Protein AF-A0A946AIR8-F1 (afdb_monomer_lite)

Radius of gyration: 13.66 Å; chains: 1; bounding box: 38×28×33 Å

pLDDT: mean 78.03, std 16.35, range [35.97, 92.25]

Structure (mmCIF, N/CA/C/O backbone):
data_AF-A0A946AIR8-F1
#
_entry.id   AF-A0A946AIR8-F1
#
loop_
_atom_site.group_PDB
_atom_site.id
_atom_site.type_symbol
_atom_site.label_atom_id
_atom_site.label_alt_id
_atom_site.label_comp_id
_atom_site.label_asym_id
_atom_site.label_entity_id
_atom_site.label_seq_id
_atom_site.pdbx_PDB_ins_code
_atom_site.Cartn_x
_atom_site.Cartn_y
_atom_site.Cartn_z
_atom_site.occupancy
_atom_site.B_iso_or_equiv
_atom_site.auth_seq_id
_atom_site.auth_comp_id
_atom_site.auth_asym_id
_atom_site.auth_atom_id
_atom_site.pdbx_PDB_model_num
ATOM 1 N N . MET A 1 1 ? 9.621 -8.250 20.105 1.00 35.97 1 MET A N 1
ATOM 2 C CA . MET A 1 1 ? 9.198 -9.213 19.066 1.00 35.97 1 MET A CA 1
ATOM 3 C C . MET A 1 1 ? 9.575 -8.646 17.712 1.00 35.97 1 MET A C 1
ATOM 5 O O . MET A 1 1 ? 9.572 -7.433 17.557 1.00 35.97 1 MET A O 1
ATOM 9 N N . LEU A 1 2 ? 10.034 -9.514 16.818 1.00 46.38 2 LEU A N 1
ATOM 10 C CA . LEU A 1 2 ? 10.831 -9.204 15.637 1.00 46.38 2 LEU A CA 1
ATOM 11 C C . LEU A 1 2 ? 9.928 -9.047 14.403 1.00 46.38 2 LEU A C 1
ATOM 13 O O . LEU A 1 2 ? 9.464 -10.048 13.878 1.00 46.38 2 LEU A O 1
ATOM 17 N N . SER A 1 3 ? 9.725 -7.826 13.910 1.00 45.19 3 SER A N 1
ATOM 18 C CA . SER A 1 3 ? 9.126 -7.580 12.588 1.00 45.19 3 SER A CA 1
ATOM 19 C C . SER A 1 3 ? 10.124 -6.881 11.661 1.00 45.19 3 SER A C 1
ATOM 21 O O . SER A 1 3 ? 9.844 -5.863 11.041 1.00 45.19 3 SER A O 1
ATOM 23 N N . LYS A 1 4 ? 11.339 -7.433 11.556 1.00 50.47 4 LYS A N 1
ATOM 24 C CA . LYS A 1 4 ? 12.184 -7.211 10.374 1.00 50.47 4 LYS A CA 1
ATOM 25 C C . LYS A 1 4 ? 11.887 -8.330 9.382 1.00 50.47 4 LYS A C 1
ATOM 27 O O . LYS A 1 4 ? 12.618 -9.310 9.330 1.00 50.47 4 LYS A O 1
ATOM 32 N N . LEU A 1 5 ? 10.819 -8.181 8.607 1.00 50.06 5 LEU A N 1
ATOM 33 C CA . LEU A 1 5 ? 10.673 -8.919 7.353 1.00 50.06 5 LEU A CA 1
ATOM 34 C C . LEU A 1 5 ? 11.254 -8.048 6.235 1.00 50.06 5 LEU A C 1
ATOM 36 O O . LEU A 1 5 ? 10.546 -7.455 5.438 1.00 50.06 5 LEU A O 1
ATOM 40 N N . PHE A 1 6 ? 12.581 -7.936 6.244 1.00 53.38 6 PHE A N 1
ATOM 41 C CA . PHE A 1 6 ? 13.366 -7.669 5.042 1.00 53.38 6 PHE A CA 1
ATOM 42 C C . PHE A 1 6 ? 14.070 -8.992 4.715 1.00 53.38 6 PHE A C 1
ATOM 44 O O . 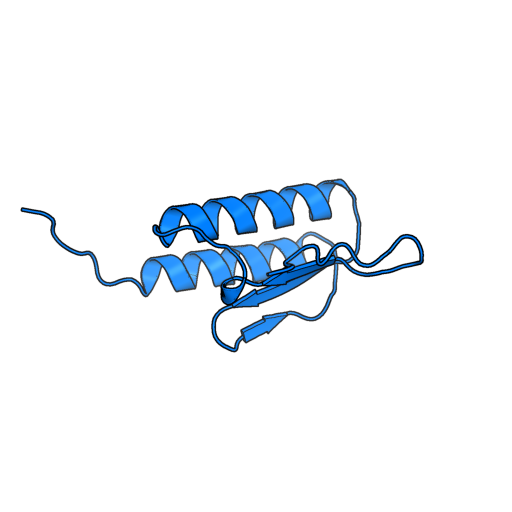PHE A 1 6 ? 15.220 -9.205 5.089 1.00 53.38 6 PHE A O 1
ATOM 51 N N . SER A 1 7 ? 13.342 -9.918 4.096 1.00 46.91 7 SER A N 1
ATOM 52 C CA . SER A 1 7 ? 13.943 -10.965 3.262 1.00 46.91 7 SER A CA 1
ATOM 53 C C . SER A 1 7 ? 13.915 -10.403 1.843 1.00 46.91 7 SER A C 1
ATOM 55 O O . SER A 1 7 ? 12.882 -9.894 1.439 1.00 46.91 7 SER A O 1
ATOM 57 N N . GLY A 1 8 ? 14.963 -10.364 1.036 1.00 44.19 8 GLY A N 1
ATOM 58 C CA . GLY A 1 8 ? 16.345 -10.793 1.144 1.00 44.19 8 GLY A CA 1
ATOM 59 C C . GLY A 1 8 ? 17.030 -10.345 -0.154 1.00 44.19 8 GLY A C 1
ATOM 60 O O . GLY A 1 8 ? 16.387 -10.185 -1.190 1.00 44.19 8 GLY A O 1
ATOM 61 N N . ALA A 1 9 ? 18.331 -10.093 -0.110 1.00 48.25 9 ALA A N 1
ATOM 62 C CA . ALA A 1 9 ? 19.114 -9.817 -1.307 1.00 48.25 9 ALA A CA 1
ATOM 63 C C . ALA A 1 9 ? 19.351 -11.124 -2.082 1.00 48.25 9 ALA A C 1
ATOM 65 O O . ALA A 1 9 ? 20.418 -11.704 -1.954 1.00 48.25 9 ALA A O 1
ATOM 66 N N . ASP A 1 10 ? 18.336 -11.605 -2.801 1.00 52.44 10 ASP A N 1
ATOM 67 C CA . ASP A 1 10 ? 18.426 -12.564 -3.913 1.00 52.44 10 ASP A CA 1
ATOM 68 C C . ASP A 1 10 ? 17.018 -12.697 -4.513 1.00 52.44 10 ASP A C 1
ATOM 70 O O . ASP A 1 10 ? 16.176 -13.380 -3.942 1.00 52.44 10 ASP A O 1
ATOM 74 N N . THR A 1 11 ? 16.702 -11.940 -5.571 1.00 53.22 11 THR A N 1
ATOM 75 C CA . THR A 1 11 ? 15.416 -12.026 -6.306 1.00 53.22 11 TH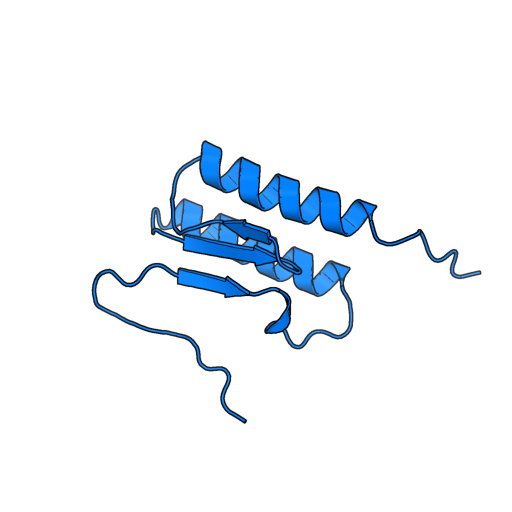R A CA 1
ATOM 76 C C . THR A 1 11 ? 14.171 -12.177 -5.402 1.00 53.22 11 THR A C 1
ATOM 78 O O . THR A 1 11 ? 13.280 -12.977 -5.670 1.00 53.22 11 THR A O 1
ATOM 81 N N . SER A 1 12 ? 14.147 -11.472 -4.266 1.00 59.41 12 SER A N 1
ATOM 82 C CA . SER A 1 12 ? 13.156 -11.673 -3.207 1.00 59.41 12 SER A CA 1
ATOM 83 C C . SER A 1 12 ? 12.105 -10.585 -3.332 1.00 59.41 12 SER A C 1
ATOM 85 O O . SER A 1 12 ? 12.359 -9.428 -2.989 1.00 59.41 12 SER A O 1
ATOM 87 N N . SER A 1 13 ? 10.956 -10.941 -3.900 1.00 73.31 13 SER A N 1
ATOM 88 C CA . SER A 1 13 ? 9.826 -10.031 -4.037 1.00 73.31 13 SER A CA 1
ATOM 89 C C . SER A 1 13 ? 9.431 -9.448 -2.679 1.00 73.31 13 SER A C 1
ATOM 91 O O . SER A 1 13 ? 9.363 -10.168 -1.677 1.00 73.31 13 SER A O 1
ATOM 93 N N . GLN A 1 14 ? 9.184 -8.140 -2.637 1.00 83.19 14 GLN A N 1
ATOM 94 C CA . GLN A 1 14 ? 8.819 -7.445 -1.403 1.00 83.19 14 GLN A CA 1
ATOM 95 C C . GLN A 1 14 ? 7.359 -7.726 -1.054 1.00 83.19 14 GLN A C 1
ATOM 97 O O . GLN A 1 14 ? 6.511 -7.709 -1.933 1.00 83.19 14 GLN A O 1
ATOM 102 N N . TRP A 1 15 ? 7.041 -7.957 0.216 1.00 87.31 15 TRP A N 1
ATOM 103 C CA . TRP A 1 15 ? 5.659 -8.163 0.657 1.00 87.31 15 TRP A CA 1
ATOM 104 C C . TRP A 1 15 ? 5.222 -7.042 1.593 1.00 87.31 15 TRP A C 1
ATOM 106 O O . TRP A 1 15 ? 5.913 -6.725 2.564 1.00 87.31 15 TRP A O 1
ATOM 116 N N . PHE A 1 16 ? 4.075 -6.439 1.286 1.00 89.12 16 PHE A N 1
ATOM 117 C CA . PHE A 1 16 ? 3.465 -5.378 2.075 1.00 89.12 16 PHE A CA 1
ATOM 118 C C . PHE A 1 16 ? 2.216 -5.907 2.782 1.00 89.12 16 PHE A C 1
ATOM 120 O O . PHE A 1 16 ? 1.181 -6.107 2.155 1.00 89.12 16 PHE A O 1
ATOM 127 N N . ASP A 1 17 ? 2.311 -6.120 4.094 1.00 87.69 17 ASP A N 1
ATOM 128 C CA . ASP A 1 17 ? 1.230 -6.663 4.922 1.00 87.69 17 ASP A CA 1
ATOM 129 C C . ASP A 1 17 ? 0.578 -5.574 5.780 1.00 87.69 17 ASP A C 1
ATOM 131 O O . ASP A 1 17 ? 1.234 -4.990 6.645 1.00 87.69 17 ASP A O 1
ATOM 135 N N . PHE A 1 18 ? -0.727 -5.343 5.599 1.00 84.88 18 PHE A N 1
ATOM 136 C CA . PHE A 1 18 ? -1.493 -4.364 6.383 1.00 84.88 18 PHE A CA 1
ATOM 137 C C . PHE A 1 18 ? -1.548 -4.692 7.884 1.00 84.88 18 PHE A C 1
ATOM 139 O O . PHE A 1 18 ? -1.410 -3.796 8.722 1.00 84.88 18 PHE A O 1
ATOM 146 N N . ASP A 1 19 ? -1.702 -5.971 8.237 1.00 82.94 19 ASP A N 1
ATOM 147 C CA . ASP A 1 19 ? -1.761 -6.428 9.635 1.00 82.94 19 ASP A CA 1
ATOM 148 C C . ASP A 1 19 ? -0.444 -6.160 10.385 1.00 82.94 19 ASP A C 1
ATOM 150 O O . ASP A 1 19 ? -0.425 -5.840 11.574 1.00 82.94 19 ASP A O 1
ATOM 154 N N . HIS A 1 20 ? 0.673 -6.188 9.655 1.00 81.94 20 HIS A N 1
ATOM 155 C CA . HIS A 1 20 ? 2.011 -6.042 10.215 1.00 81.94 20 HIS A CA 1
ATOM 156 C C . HIS A 1 20 ? 2.430 -4.577 10.430 1.00 81.94 20 HIS A C 1
ATOM 158 O O . HIS A 1 20 ? 3.449 -4.302 11.077 1.00 81.94 20 HIS A O 1
ATOM 164 N N . VAL A 1 21 ? 1.656 -3.614 9.915 1.00 80.94 21 VAL A N 1
ATOM 165 C CA . VAL A 1 21 ? 1.910 -2.186 10.125 1.00 80.94 21 VAL A CA 1
ATOM 166 C C . VAL A 1 21 ? 1.447 -1.797 11.527 1.00 80.94 21 VAL A C 1
ATOM 168 O O . VAL A 1 21 ? 0.265 -1.621 11.773 1.00 80.94 21 VAL A O 1
ATOM 171 N N . ASN A 1 22 ? 2.373 -1.607 12.468 1.00 76.62 22 ASN A N 1
ATOM 172 C CA . ASN A 1 22 ? 2.044 -1.234 13.850 1.00 76.62 22 ASN A CA 1
ATOM 173 C C . ASN A 1 22 ? 1.715 0.268 14.006 1.00 76.62 22 ASN A C 1
ATOM 175 O O . ASN A 1 22 ? 2.412 1.000 14.708 1.00 76.62 22 ASN A O 1
ATOM 179 N N . VAL A 1 23 ? 0.678 0.745 13.320 1.00 80.69 23 VAL A N 1
ATOM 180 C CA . VAL A 1 23 ? 0.140 2.109 13.465 1.00 80.69 23 VAL A CA 1
ATOM 181 C C . VAL A 1 23 ? -1.277 2.013 14.030 1.00 80.69 23 VAL A C 1
ATOM 183 O O . VAL A 1 23 ? -2.007 1.088 13.697 1.00 80.69 23 VAL A O 1
ATOM 186 N N . ALA A 1 24 ? -1.664 2.901 14.945 1.00 76.44 24 ALA A N 1
ATOM 187 C CA . ALA A 1 24 ? -3.000 2.846 15.550 1.00 76.44 24 ALA A CA 1
ATOM 188 C C . ALA A 1 24 ? -4.094 3.305 14.575 1.00 76.44 24 ALA A C 1
ATOM 190 O O . ALA A 1 24 ? -5.207 2.789 14.595 1.00 76.44 24 ALA A O 1
ATOM 191 N N . ASP A 1 25 ? -3.746 4.263 13.720 1.00 83.88 25 ASP A N 1
ATOM 192 C CA . ASP A 1 25 ? -4.645 4.861 12.752 1.00 83.88 25 ASP A CA 1
ATOM 193 C C . ASP A 1 25 ? -4.635 4.097 11.420 1.00 83.88 25 ASP A C 1
ATOM 195 O O . ASP A 1 25 ? -3.578 3.828 10.839 1.00 83.88 25 ASP A O 1
ATOM 199 N N . THR A 1 26 ? -5.826 3.725 10.953 1.00 83.50 26 THR A N 1
ATOM 200 C CA . THR A 1 26 ? -5.996 2.939 9.724 1.00 83.50 26 THR A CA 1
ATOM 201 C C . THR A 1 26 ? -5.623 3.754 8.491 1.00 83.50 26 THR A C 1
ATOM 203 O O . THR A 1 26 ? -4.934 3.234 7.615 1.00 83.50 26 THR A O 1
ATOM 206 N N . GLU A 1 27 ? -5.979 5.039 8.445 1.00 84.62 27 GLU A N 1
ATOM 207 C CA . GLU A 1 27 ? -5.641 5.920 7.322 1.00 84.62 27 GLU A CA 1
ATOM 208 C C . GLU A 1 27 ? -4.118 6.067 7.198 1.00 84.62 27 GLU A C 1
ATOM 210 O O . GLU A 1 27 ? -3.550 5.935 6.112 1.00 84.62 27 GLU A O 1
ATOM 215 N N . GLN A 1 28 ? -3.413 6.225 8.323 1.00 86.31 28 GLN A N 1
ATOM 216 C CA . GLN A 1 28 ? -1.952 6.250 8.322 1.00 86.31 28 GLN A CA 1
ATOM 217 C C . GLN A 1 28 ? -1.331 4.918 7.885 1.00 86.31 28 GLN A C 1
ATOM 219 O O . GLN A 1 28 ? -0.320 4.944 7.178 1.00 86.31 28 GLN A O 1
ATOM 224 N N . ARG A 1 29 ? -1.897 3.758 8.260 1.00 86.38 29 ARG A N 1
ATOM 225 C CA . ARG A 1 29 ? -1.420 2.456 7.746 1.00 86.38 29 ARG A CA 1
ATOM 226 C C . ARG A 1 29 ? -1.517 2.403 6.225 1.00 86.38 29 ARG A C 1
ATOM 228 O O . ARG A 1 29 ? -0.540 2.053 5.563 1.00 86.38 29 ARG A O 1
ATOM 235 N N . LEU A 1 30 ? -2.668 2.787 5.677 1.00 87.25 30 LEU A N 1
ATOM 236 C CA . LEU A 1 30 ? -2.911 2.801 4.234 1.00 87.25 30 LEU A CA 1
ATOM 237 C C . LEU A 1 30 ? -1.974 3.774 3.517 1.00 87.25 30 LEU A C 1
ATOM 239 O O . LEU A 1 30 ? -1.393 3.414 2.495 1.00 87.25 30 LEU A O 1
ATOM 243 N N . ALA A 1 31 ? -1.746 4.965 4.078 1.00 88.50 31 ALA A N 1
ATOM 244 C CA . ALA A 1 31 ? -0.815 5.945 3.525 1.00 88.50 31 ALA A CA 1
ATOM 245 C C . ALA A 1 31 ? 0.626 5.407 3.453 1.00 88.50 31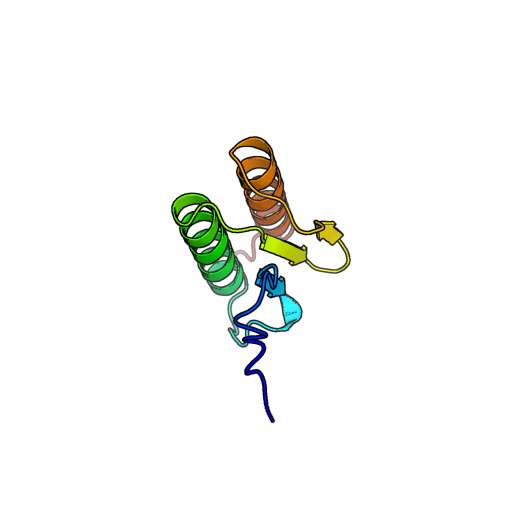 ALA A C 1
ATOM 247 O O . ALA A 1 31 ? 1.334 5.640 2.469 1.00 88.50 31 ALA A O 1
ATOM 248 N N . VAL A 1 32 ? 1.060 4.653 4.471 1.00 89.62 32 VAL A N 1
ATOM 249 C CA . VAL A 1 32 ? 2.373 3.989 4.481 1.00 89.62 32 VAL A CA 1
ATOM 250 C C . VAL A 1 32 ? 2.454 2.912 3.395 1.00 89.62 32 VAL A C 1
ATOM 252 O O . VAL A 1 32 ? 3.419 2.903 2.631 1.00 89.62 32 VAL A O 1
ATOM 255 N N . LEU A 1 33 ? 1.435 2.057 3.263 1.00 90.00 33 LEU A N 1
ATOM 256 C CA . LEU A 1 33 ? 1.397 1.013 2.230 1.00 90.00 33 LEU A CA 1
ATOM 257 C C . LEU A 1 33 ? 1.368 1.602 0.816 1.00 90.00 33 LEU A C 1
ATOM 259 O O . LEU A 1 33 ? 2.141 1.184 -0.044 1.00 90.00 33 LEU A O 1
ATOM 263 N N . ALA A 1 34 ? 0.537 2.620 0.583 1.00 91.06 34 ALA A N 1
ATOM 264 C CA . ALA A 1 34 ? 0.474 3.335 -0.688 1.00 91.06 34 ALA A CA 1
ATOM 265 C C . ALA A 1 34 ? 1.837 3.937 -1.050 1.00 91.06 34 ALA A C 1
ATOM 267 O O . ALA A 1 34 ? 2.272 3.873 -2.203 1.00 91.06 34 ALA A O 1
ATOM 268 N N . ARG A 1 35 ? 2.553 4.483 -0.057 1.00 91.19 35 ARG A N 1
ATOM 269 C CA . ARG A 1 35 ? 3.907 4.995 -0.261 1.00 91.19 35 ARG A CA 1
ATOM 270 C C . ARG A 1 35 ? 4.881 3.889 -0.662 1.00 91.19 35 ARG A C 1
ATOM 272 O O . ARG A 1 35 ? 5.673 4.120 -1.573 1.00 91.19 35 ARG A O 1
ATOM 279 N N . TRP A 1 36 ? 4.832 2.729 -0.014 1.00 90.44 36 TRP A N 1
ATOM 280 C CA . TRP A 1 36 ? 5.697 1.595 -0.344 1.00 90.44 36 TRP A CA 1
ATOM 281 C C . TRP A 1 36 ? 5.426 1.033 -1.742 1.00 90.44 36 TRP A C 1
ATOM 283 O O . TRP A 1 36 ? 6.376 0.799 -2.481 1.00 90.44 36 TRP A O 1
ATOM 293 N N . ILE A 1 37 ? 4.159 0.934 -2.153 1.00 90.31 37 ILE A N 1
ATOM 294 C CA . ILE A 1 37 ? 3.767 0.537 -3.517 1.00 90.31 37 ILE A CA 1
ATOM 295 C C . ILE A 1 37 ? 4.372 1.482 -4.561 1.00 90.31 37 ILE A C 1
ATOM 297 O O . ILE A 1 37 ? 4.943 1.035 -5.552 1.00 90.31 37 ILE A O 1
ATOM 301 N N . VAL A 1 38 ? 4.280 2.799 -4.343 1.00 90.50 38 VAL A N 1
ATOM 302 C CA . VAL A 1 38 ? 4.851 3.795 -5.267 1.00 90.50 38 VAL A CA 1
ATOM 303 C C . VAL A 1 38 ? 6.379 3.717 -5.306 1.00 90.50 38 VAL A C 1
ATOM 305 O O . VAL A 1 38 ? 6.973 3.932 -6.361 1.00 90.50 38 VAL A O 1
ATOM 308 N N . ASP A 1 39 ? 7.026 3.439 -4.177 1.00 90.25 39 ASP A N 1
ATOM 309 C CA . ASP A 1 39 ? 8.482 3.297 -4.110 1.00 90.25 39 ASP A CA 1
ATOM 310 C C . ASP A 1 39 ? 8.960 2.031 -4.840 1.00 90.25 39 ASP A C 1
ATOM 312 O O . ASP A 1 39 ? 9.865 2.107 -5.670 1.00 90.25 39 ASP A O 1
ATOM 316 N N . ALA A 1 40 ? 8.282 0.900 -4.628 1.00 88.31 40 ALA A N 1
ATOM 317 C CA . ALA A 1 40 ? 8.566 -0.363 -5.303 1.00 88.31 40 ALA A CA 1
ATOM 318 C C . ALA A 1 40 ? 8.294 -0.297 -6.817 1.00 88.31 40 ALA A C 1
ATOM 320 O O . ALA A 1 40 ? 9.116 -0.752 -7.613 1.00 88.31 40 ALA A O 1
ATOM 321 N N . ASP A 1 41 ? 7.204 0.362 -7.228 1.00 89.12 41 ASP A N 1
ATOM 322 C CA . ASP A 1 41 ? 6.913 0.670 -8.634 1.00 89.12 41 ASP A CA 1
ATOM 323 C C . ASP A 1 41 ? 8.040 1.498 -9.267 1.00 89.12 41 ASP A C 1
ATOM 325 O O . ASP A 1 41 ? 8.534 1.161 -10.341 1.00 89.12 41 ASP A O 1
ATOM 329 N N . ARG A 1 42 ? 8.525 2.540 -8.579 1.00 89.00 42 ARG A N 1
ATOM 330 C CA . ARG A 1 42 ? 9.655 3.360 -9.055 1.00 89.00 42 ARG A CA 1
ATOM 331 C C . ARG A 1 42 ? 10.963 2.584 -9.131 1.00 89.00 42 ARG A C 1
ATOM 333 O O . ARG A 1 42 ? 11.762 2.842 -10.028 1.00 89.00 42 ARG A O 1
ATOM 340 N N . ALA A 1 43 ? 11.179 1.660 -8.203 1.00 88.19 43 ALA A N 1
ATOM 341 C CA . ALA A 1 43 ? 12.329 0.770 -8.207 1.00 88.19 43 ALA A CA 1
ATOM 342 C C . ALA A 1 43 ? 12.209 -0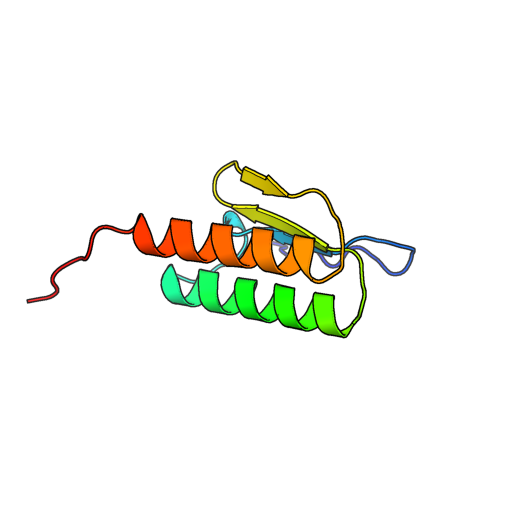.354 -9.255 1.00 88.19 43 ALA A C 1
ATOM 344 O O . ALA A 1 43 ? 13.192 -1.055 -9.483 1.00 88.19 43 ALA A O 1
ATOM 345 N N . GLN A 1 44 ? 11.042 -0.506 -9.903 1.00 86.19 44 GLN A N 1
ATOM 346 C CA . GLN A 1 44 ? 10.734 -1.582 -10.854 1.00 86.19 44 GLN A CA 1
ATOM 347 C C . GLN A 1 44 ? 11.034 -2.969 -10.267 1.00 86.19 44 GLN A C 1
ATOM 349 O O . GLN A 1 44 ? 11.514 -3.867 -10.958 1.00 86.19 44 GLN A O 1
ATOM 354 N N . VAL A 1 45 ? 10.779 -3.126 -8.967 1.00 86.31 45 VAL A N 1
ATOM 355 C CA . VAL A 1 45 ? 10.936 -4.397 -8.261 1.00 86.31 45 VAL A CA 1
ATOM 356 C C . VAL A 1 45 ? 9.592 -5.086 -8.135 1.00 86.31 45 VAL A C 1
ATOM 358 O O . VAL A 1 45 ? 8.546 -4.445 -8.121 1.00 86.31 45 VAL A O 1
ATOM 361 N N . ASP A 1 46 ? 9.639 -6.403 -8.033 1.00 88.69 46 ASP A N 1
ATOM 362 C CA . ASP A 1 46 ? 8.469 -7.235 -7.813 1.00 88.69 46 ASP A CA 1
ATOM 363 C C . ASP A 1 46 ? 7.988 -7.085 -6.362 1.00 88.69 46 ASP A C 1
ATOM 365 O O . ASP A 1 46 ? 8.777 -7.252 -5.422 1.00 88.69 46 ASP A O 1
ATOM 369 N N . TYR A 1 47 ? 6.716 -6.736 -6.167 1.00 89.69 47 TYR A N 1
ATOM 370 C CA . TYR A 1 47 ? 6.127 -6.571 -4.839 1.00 89.69 47 TYR A CA 1
ATOM 371 C C . TYR A 1 47 ? 4.722 -7.159 -4.766 1.00 89.69 47 TYR A C 1
ATOM 373 O O . TYR A 1 47 ? 4.002 -7.146 -5.753 1.00 89.69 47 TYR A O 1
ATOM 381 N N . GLY A 1 48 ? 4.337 -7.673 -3.601 1.00 91.00 48 GLY A N 1
ATOM 382 C CA . GLY A 1 48 ? 3.002 -8.170 -3.285 1.00 91.00 48 GLY A CA 1
ATOM 383 C C . GLY A 1 48 ? 2.340 -7.341 -2.186 1.00 91.00 48 GLY A C 1
ATOM 384 O O . GLY A 1 48 ? 3.014 -6.715 -1.364 1.00 91.00 48 GLY A O 1
ATOM 385 N N . LEU A 1 49 ? 1.009 -7.346 -2.161 1.00 90.69 49 LEU A N 1
ATOM 386 C CA . LEU A 1 49 ? 0.190 -6.641 -1.172 1.00 90.69 49 LEU A CA 1
ATOM 387 C C . LEU A 1 49 ? -0.739 -7.634 -0.472 1.00 90.69 49 LEU A C 1
ATOM 389 O O . LEU A 1 49 ? -1.389 -8.442 -1.126 1.00 90.69 49 LEU A O 1
ATOM 393 N N . ARG A 1 50 ? -0.846 -7.531 0.851 1.00 89.50 50 ARG A N 1
ATOM 394 C CA . ARG A 1 50 ? -1.807 -8.274 1.667 1.00 89.50 50 ARG A CA 1
ATOM 395 C C . ARG A 1 50 ? -2.655 -7.332 2.498 1.00 89.50 50 ARG A C 1
ATOM 397 O O . ARG A 1 50 ? -2.134 -6.512 3.259 1.00 89.50 50 ARG A O 1
ATOM 404 N N . LEU A 1 51 ? -3.965 -7.484 2.364 1.00 86.62 51 LEU A N 1
ATOM 405 C CA . LEU A 1 51 ? -4.961 -6.595 2.938 1.00 86.62 51 LEU A CA 1
ATOM 406 C C . LEU A 1 51 ? -6.155 -7.414 3.432 1.00 86.62 51 LEU A C 1
ATOM 408 O O . LEU A 1 51 ? -6.947 -7.873 2.627 1.00 86.62 51 LEU A O 1
ATOM 412 N N . ASP A 1 52 ? -6.268 -7.614 4.747 1.00 80.38 52 ASP A N 1
ATOM 413 C CA . ASP A 1 52 ? -7.440 -8.230 5.406 1.00 80.38 52 ASP A CA 1
ATOM 414 C C . ASP A 1 52 ? -7.966 -9.536 4.758 1.00 80.38 52 ASP A C 1
ATOM 416 O O . ASP A 1 52 ? -9.161 -9.808 4.731 1.00 80.38 52 ASP A O 1
ATOM 420 N N . GLY A 1 53 ? -7.064 -10.366 4.220 1.00 79.19 53 GLY A N 1
ATOM 421 C CA . GLY A 1 53 ? -7.403 -11.626 3.543 1.00 79.19 53 GLY A CA 1
ATOM 422 C C . GLY A 1 53 ? -7.353 -11.575 2.012 1.00 79.19 53 GLY A C 1
ATOM 423 O O . GLY A 1 53 ? -7.251 -12.633 1.392 1.00 79.19 53 GLY A O 1
ATOM 424 N N . ASP A 1 54 ? -7.331 -10.389 1.404 1.00 85.25 54 ASP A N 1
ATOM 425 C CA . ASP A 1 54 ? -6.965 -10.207 -0.000 1.00 85.25 54 ASP A CA 1
ATOM 426 C C . ASP A 1 54 ? -5.440 -10.273 -0.156 1.00 85.25 54 ASP A C 1
ATOM 428 O O . ASP A 1 54 ? -4.687 -9.557 0.513 1.00 85.25 54 ASP A O 1
ATOM 432 N N . GLU A 1 55 ? -4.979 -11.145 -1.053 1.00 87.94 55 GLU A N 1
ATOM 433 C CA . GLU A 1 55 ? -3.567 -11.322 -1.386 1.00 87.94 55 GLU A CA 1
ATOM 434 C C . GLU A 1 55 ? -3.337 -11.022 -2.869 1.00 87.94 55 GLU A C 1
ATOM 436 O O . GLU A 1 55 ? -3.837 -11.708 -3.762 1.00 87.94 55 GLU A O 1
ATOM 441 N N . PHE A 1 56 ? -2.520 -10.009 -3.125 1.00 89.56 56 PHE A N 1
ATOM 442 C CA . PHE A 1 56 ? -1.976 -9.704 -4.434 1.00 89.56 56 PHE A CA 1
ATOM 443 C C . PHE A 1 56 ? -0.573 -10.292 -4.485 1.00 89.56 56 PHE A C 1
ATOM 445 O O . PHE A 1 56 ? 0.351 -9.785 -3.845 1.00 89.56 56 PHE A O 1
ATOM 452 N N . GLY A 1 57 ? -0.442 -11.390 -5.232 1.00 88.25 57 GLY A N 1
ATOM 453 C CA . GLY A 1 57 ? 0.845 -12.017 -5.505 1.00 88.25 57 GLY A CA 1
ATOM 454 C C . GLY A 1 57 ? 1.824 -11.027 -6.136 1.00 88.25 57 GLY A C 1
ATOM 455 O O . GLY A 1 57 ? 1.405 -9.998 -6.678 1.00 88.25 57 GLY A O 1
ATOM 456 N N . PRO A 1 58 ? 3.126 -11.315 -6.052 1.00 88.38 58 PRO A N 1
ATOM 457 C CA . PRO A 1 58 ? 4.103 -10.308 -6.339 1.00 88.38 58 PRO A CA 1
ATOM 458 C C . PRO A 1 58 ? 4.193 -10.075 -7.850 1.00 88.38 58 PRO A C 1
ATOM 460 O O . PRO A 1 58 ? 4.258 -11.011 -8.653 1.00 88.38 58 PRO A O 1
ATOM 463 N N . ALA A 1 59 ? 4.052 -8.809 -8.220 1.00 88.69 59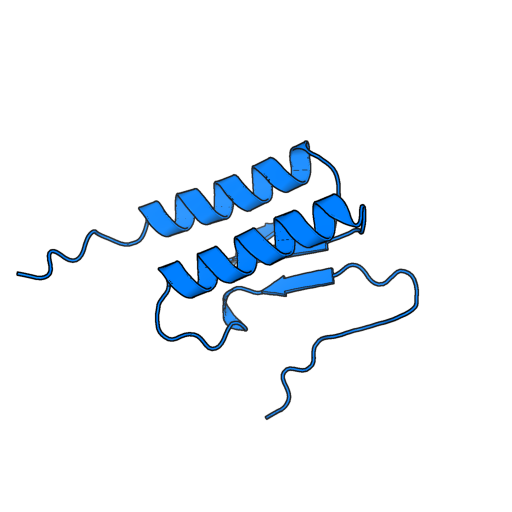 ALA A N 1
ATOM 464 C CA . ALA A 1 59 ? 4.080 -8.340 -9.591 1.00 88.69 59 ALA A CA 1
ATOM 465 C C . ALA A 1 59 ? 4.617 -6.902 -9.620 1.00 88.69 59 ALA A C 1
ATOM 467 O O . ALA A 1 59 ? 4.880 -6.273 -8.594 1.00 88.69 59 ALA A O 1
ATOM 468 N N . HIS A 1 60 ? 4.794 -6.356 -10.817 1.00 86.06 60 HIS A N 1
ATOM 469 C CA . HIS A 1 60 ? 5.228 -4.978 -11.011 1.00 86.06 60 HIS A CA 1
ATOM 470 C C . HIS A 1 60 ? 4.556 -4.369 -12.245 1.00 86.06 60 HIS A C 1
ATOM 472 O O . HIS A 1 60 ? 3.941 -5.062 -13.058 1.00 86.06 60 HIS A O 1
ATOM 478 N N . GLY A 1 61 ? 4.676 -3.049 -12.379 1.00 88.12 61 GLY A N 1
ATOM 479 C CA . GLY A 1 61 ? 4.111 -2.283 -13.485 1.00 88.12 61 GLY A CA 1
ATOM 480 C C . GLY A 1 61 ? 2.804 -1.574 -13.138 1.00 88.12 61 GLY A C 1
ATOM 481 O O . GLY A 1 61 ? 2.200 -1.775 -12.082 1.00 88.12 61 GLY A O 1
ATOM 482 N N . GLU A 1 62 ? 2.355 -0.730 -14.068 1.00 89.75 62 GLU A N 1
ATOM 483 C CA . GLU A 1 62 ? 1.233 0.191 -13.855 1.00 89.75 62 GLU A CA 1
ATOM 484 C C . GLU A 1 62 ? -0.076 -0.514 -13.483 1.00 89.75 62 GLU A C 1
ATOM 486 O O . GLU A 1 62 ? -0.812 -0.031 -12.623 1.00 89.75 62 GLU A O 1
ATOM 491 N N . ALA A 1 63 ? -0.350 -1.672 -14.090 1.00 91.19 63 ALA A N 1
ATOM 492 C CA . ALA A 1 63 ? -1.565 -2.434 -13.843 1.00 91.19 63 ALA A CA 1
ATOM 493 C C . ALA A 1 63 ? -1.589 -2.955 -12.404 1.00 91.19 63 ALA A C 1
ATOM 495 O O . ALA A 1 63 ? -2.582 -2.770 -11.702 1.00 91.19 63 ALA A O 1
ATOM 496 N N . HIS A 1 64 ? -0.471 -3.526 -11.946 1.00 92.25 64 HIS A N 1
ATOM 497 C CA . HIS A 1 64 ? -0.344 -4.016 -10.581 1.00 92.25 64 HIS A CA 1
ATOM 498 C C . HIS A 1 64 ? -0.422 -2.868 -9.569 1.00 92.25 64 HIS A C 1
ATOM 500 O O . HIS A 1 64 ? -1.192 -2.932 -8.612 1.00 92.25 64 HIS A O 1
ATOM 506 N N . ARG A 1 65 ? 0.271 -1.754 -9.841 1.00 91.62 65 ARG A N 1
ATOM 507 C CA . ARG A 1 65 ? 0.199 -0.547 -9.009 1.00 91.62 65 ARG A CA 1
ATOM 508 C C . ARG A 1 65 ? -1.232 -0.045 -8.856 1.00 91.62 65 ARG A C 1
ATOM 510 O O . ARG A 1 65 ? -1.660 0.260 -7.746 1.00 91.62 65 ARG A O 1
ATOM 517 N N . HIS A 1 66 ? -1.971 0.059 -9.959 1.00 92.12 66 HIS A N 1
ATOM 518 C CA . HIS A 1 66 ? -3.359 0.508 -9.927 1.00 92.12 66 HIS A CA 1
ATOM 519 C C . HIS A 1 66 ? -4.262 -0.466 -9.173 1.00 92.12 66 HIS A C 1
ATOM 521 O O . HIS A 1 66 ? -5.079 -0.007 -8.384 1.00 92.12 66 HIS A O 1
ATOM 527 N N . GLN A 1 67 ? -4.092 -1.780 -9.346 1.00 91.69 67 GLN A N 1
ATOM 528 C CA . GLN A 1 67 ? -4.853 -2.775 -8.586 1.00 91.69 67 GLN A CA 1
ATOM 529 C C . GLN A 1 67 ? -4.610 -2.650 -7.078 1.00 91.69 67 GLN A C 1
ATOM 531 O O . GLN A 1 67 ? -5.568 -2.554 -6.313 1.00 91.69 67 GLN A O 1
ATOM 536 N N . CYS A 1 68 ? -3.346 -2.564 -6.661 1.00 91.19 68 CYS A N 1
ATOM 537 C CA . CYS A 1 68 ? -2.968 -2.432 -5.257 1.00 91.19 68 CYS A CA 1
ATOM 538 C C . CYS A 1 68 ? -3.477 -1.116 -4.643 1.00 91.19 68 CYS A C 1
ATOM 540 O O . CYS A 1 68 ? -4.073 -1.123 -3.569 1.00 91.19 68 CYS A O 1
ATOM 542 N N . LEU A 1 69 ? -3.317 0.018 -5.335 1.00 90.00 69 LEU A N 1
ATOM 543 C CA . LEU A 1 69 ? -3.835 1.311 -4.865 1.00 90.00 69 LEU A CA 1
ATOM 544 C C . LEU A 1 69 ? -5.369 1.348 -4.819 1.00 90.00 69 LEU A C 1
ATOM 546 O O . LEU A 1 69 ? -5.936 1.928 -3.897 1.00 90.00 69 LEU A O 1
ATOM 550 N N . GLN A 1 70 ? -6.044 0.719 -5.784 1.00 90.69 70 GLN A N 1
ATOM 551 C CA . GLN A 1 70 ? -7.501 0.616 -5.788 1.00 90.69 70 GLN A CA 1
ATOM 552 C C . GLN A 1 70 ? -7.996 -0.212 -4.599 1.00 90.69 70 GLN A C 1
ATOM 554 O O . GLN A 1 70 ? -8.960 0.186 -3.954 1.00 90.69 70 GLN A O 1
ATOM 559 N N . ALA A 1 71 ? -7.328 -1.323 -4.275 1.00 89.69 71 ALA A N 1
ATOM 560 C CA . ALA A 1 71 ? -7.658 -2.129 -3.102 1.00 89.69 71 ALA A CA 1
ATOM 561 C C . ALA A 1 71 ? -7.521 -1.321 -1.800 1.00 89.69 71 ALA A C 1
ATOM 563 O O . ALA A 1 71 ? -8.429 -1.335 -0.972 1.00 89.69 71 ALA A O 1
ATOM 564 N N . LEU A 1 72 ? -6.442 -0.539 -1.661 1.00 88.56 72 LEU A N 1
ATOM 565 C CA . LEU A 1 72 ? -6.258 0.359 -0.514 1.00 88.56 72 LEU A CA 1
ATOM 566 C C . LEU A 1 72 ? -7.366 1.422 -0.418 1.00 88.56 72 LEU A C 1
ATOM 568 O O . LEU A 1 72 ? -7.890 1.656 0.668 1.00 88.56 72 LEU A O 1
ATOM 572 N N . ALA A 1 73 ? -7.763 2.029 -1.540 1.00 87.25 73 ALA A N 1
ATOM 573 C CA . ALA A 1 73 ? -8.837 3.026 -1.571 1.00 87.25 73 ALA A CA 1
ATOM 574 C C . ALA A 1 73 ? -10.218 2.425 -1.247 1.00 87.25 73 ALA A C 1
ATOM 576 O O . ALA A 1 73 ? -11.039 3.053 -0.580 1.00 87.25 73 ALA A O 1
ATOM 577 N N . LEU A 1 74 ? -10.482 1.192 -1.693 1.00 87.00 74 LEU A N 1
ATOM 578 C CA . LEU A 1 74 ? -11.710 0.469 -1.350 1.00 87.00 74 LEU A CA 1
ATOM 579 C C . LEU A 1 74 ? -11.764 0.120 0.141 1.00 87.00 74 LEU A C 1
ATOM 581 O O . LEU A 1 74 ? -12.843 0.155 0.731 1.00 87.00 74 LEU A O 1
ATOM 585 N N . TYR A 1 75 ? -10.613 -0.167 0.749 1.00 83.88 75 TYR A N 1
ATOM 586 C CA . TYR A 1 75 ? -10.503 -0.421 2.183 1.00 83.88 75 TYR A CA 1
ATOM 587 C C . TYR A 1 75 ? -10.716 0.845 3.023 1.00 83.88 75 TYR A C 1
ATOM 589 O O . TYR A 1 75 ? -11.429 0.791 4.021 1.00 83.88 75 TYR A O 1
ATOM 597 N N . GLU A 1 76 ? -10.197 2.001 2.590 1.00 70.81 76 GLU A N 1
ATOM 598 C CA . GLU A 1 76 ? -10.497 3.303 3.213 1.00 70.81 76 GLU A CA 1
ATOM 599 C C . GLU A 1 76 ? -12.005 3.600 3.196 1.00 70.81 76 GLU A C 1
ATOM 601 O O . GLU A 1 76 ? -12.591 3.942 4.220 1.00 70.81 76 GLU A O 1
ATOM 606 N N . ASN A 1 77 ? -12.667 3.382 2.055 1.00 68.81 77 ASN A N 1
ATOM 607 C CA . ASN A 1 77 ? -14.109 3.599 1.925 1.00 68.81 77 ASN A CA 1
ATOM 608 C C . ASN A 1 77 ? -14.955 2.623 2.771 1.00 68.81 77 ASN A C 1
ATOM 610 O O . ASN A 1 77 ? -16.123 2.899 3.049 1.00 68.81 77 ASN A O 1
ATOM 614 N N . ALA A 1 78 ? -14.401 1.476 3.169 1.00 64.75 78 ALA A N 1
ATOM 615 C CA . ALA A 1 78 ? -15.084 0.521 4.035 1.00 64.75 78 ALA A CA 1
ATOM 616 C C . ALA A 1 78 ? -15.076 0.939 5.517 1.00 64.75 78 ALA A C 1
ATOM 618 O O . ALA A 1 78 ? -15.879 0.410 6.289 1.00 64.75 78 ALA A O 1
ATOM 619 N N . ALA A 1 79 ? -14.230 1.895 5.924 1.00 53.88 79 ALA A N 1
ATOM 620 C CA . ALA A 1 79 ? -14.291 2.471 7.261 1.00 53.88 79 ALA A CA 1
ATOM 621 C C . ALA A 1 79 ? -15.532 3.383 7.356 1.00 53.88 79 ALA A C 1
ATOM 623 O O . ALA A 1 79 ? -15.583 4.427 6.699 1.00 53.88 79 ALA A O 1
ATOM 624 N N . PRO A 1 80 ? -16.570 3.022 8.139 1.00 50.28 80 PRO A N 1
ATOM 625 C CA . PRO A 1 80 ? -17.738 3.875 8.277 1.00 50.28 80 PRO A CA 1
ATOM 626 C C . PRO A 1 80 ? -17.293 5.189 8.910 1.00 50.28 80 PRO A C 1
ATOM 628 O O . PRO A 1 80 ? -16.733 5.189 10.004 1.00 50.28 80 PRO A O 1
ATOM 631 N N . TYR A 1 81 ? -17.548 6.290 8.204 1.00 51.09 81 TYR A N 1
ATOM 632 C CA . TYR A 1 81 ? -17.305 7.663 8.632 1.00 51.09 81 TYR A CA 1
ATOM 633 C C . TYR A 1 81 ? -17.741 7.853 10.094 1.00 51.09 81 TYR A C 1
ATOM 635 O O . TYR A 1 81 ? -18.923 8.046 10.393 1.00 51.09 81 TYR A O 1
ATOM 643 N N . VAL A 1 82 ? -16.790 7.761 11.027 1.00 52.31 82 VAL A N 1
ATOM 644 C CA . VAL A 1 82 ? -17.028 8.103 12.424 1.00 52.31 82 VAL A CA 1
ATOM 645 C C . VAL A 1 82 ? -17.128 9.615 12.475 1.00 52.31 82 VAL A C 1
ATOM 647 O O . VAL A 1 82 ? -16.144 10.347 12.397 1.00 52.31 82 VAL A O 1
ATOM 650 N N . VAL A 1 83 ? -18.370 10.086 12.533 1.00 51.25 83 VAL A N 1
ATOM 651 C CA . VAL A 1 83 ? -18.711 11.479 12.793 1.00 51.25 83 VAL A CA 1
ATOM 652 C C . VAL A 1 83 ? -18.188 11.839 14.185 1.00 51.25 83 VAL A C 1
ATOM 654 O O . VAL A 1 83 ? -18.872 11.691 15.194 1.00 51.25 83 VAL A O 1
ATOM 657 N N . HIS A 1 84 ? -16.929 12.258 14.268 1.00 49.94 84 HIS A N 1
ATOM 658 C CA . HIS A 1 84 ? -16.395 12.854 15.483 1.00 49.94 84 HIS A CA 1
ATOM 659 C C . HIS A 1 84 ? -17.079 14.217 15.657 1.00 49.94 84 HIS A C 1
ATOM 661 O O . HIS A 1 84 ? -16.723 15.193 14.999 1.00 49.94 84 HIS A O 1
ATOM 667 N N . LYS A 1 85 ? -18.136 14.231 16.475 1.00 42.38 85 LYS A N 1
ATOM 668 C CA . LYS A 1 85 ? -18.822 15.432 16.960 1.00 42.38 85 LYS A CA 1
ATOM 669 C 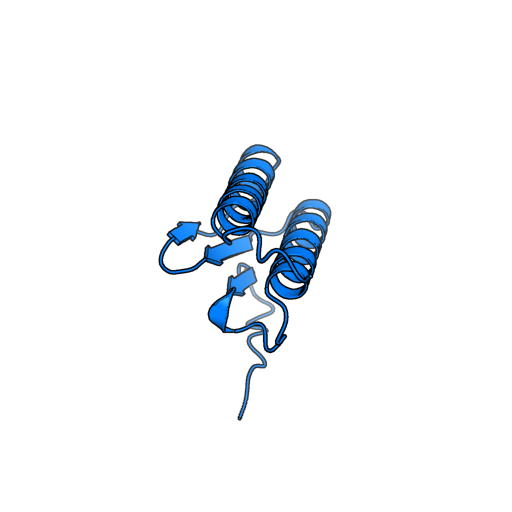C . LYS A 1 85 ? -18.114 15.983 18.194 1.00 42.38 85 LYS A C 1
ATOM 671 O O . LYS A 1 85 ? -17.675 15.152 19.020 1.00 42.38 85 LYS A O 1
#

Sequence (85 aa):
MLSKLFSGADTSSQWFDFDHVNVADTEQRLAVLARWIVDADRAQVDYGLRLDGDEFGPAHGEAHRHQCLQALALYENAAPYVVHK

Secondary structure (DSSP, 8-state):
--------TTT--EEEESTT---S-HHHHHHHHHHHHHHHHHHT--EEEEETTEEEEEE-SHHHHHHHHHHHHHHHHHS------

Foldseek 3Di:
DDDPPPDDPDLDAAEAELVSPPDPDSVVSLVVSLVVLVVCQVVQHWYWYHDPHDTRHTDYDDVSNCVRNVVSVVVVVPPPPPPPD